Protein AF-A0A1F9M103-F1 (afdb_monomer_lite)

Structure (mmCIF, N/CA/C/O backbone):
data_AF-A0A1F9M103-F1
#
_entry.id   AF-A0A1F9M103-F1
#
loop_
_atom_site.group_PDB
_atom_site.id
_atom_site.type_symb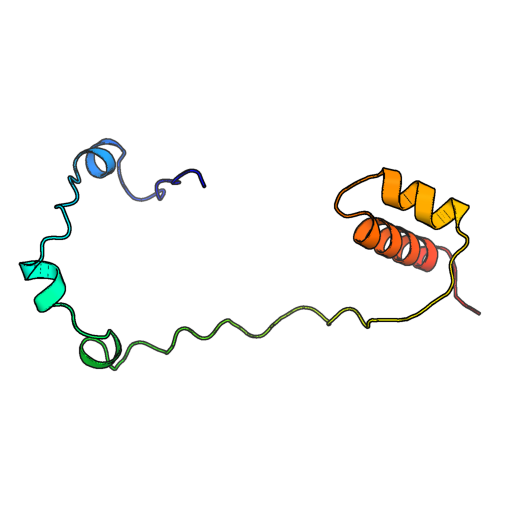ol
_atom_site.label_atom_id
_atom_site.label_alt_id
_atom_site.label_comp_id
_atom_site.label_asym_id
_atom_site.label_entity_id
_atom_site.label_seq_id
_atom_site.pdbx_PDB_ins_code
_atom_site.Cartn_x
_atom_site.Cartn_y
_atom_site.Cartn_z
_atom_site.occupancy
_atom_site.B_iso_or_equiv
_atom_site.auth_seq_id
_atom_site.auth_comp_id
_atom_site.auth_asym_id
_atom_site.auth_atom_id
_atom_site.pdbx_PDB_model_num
ATOM 1 N N . MET A 1 1 ? 8.394 14.144 -14.937 1.00 45.59 1 MET A N 1
ATOM 2 C CA . MET A 1 1 ? 9.413 14.132 -13.859 1.00 45.59 1 MET A CA 1
ATOM 3 C C . MET A 1 1 ? 10.336 15.322 -14.078 1.00 45.59 1 MET A C 1
ATOM 5 O O . MET A 1 1 ? 10.758 15.509 -15.210 1.00 45.59 1 MET A O 1
ATOM 9 N N . LYS A 1 2 ? 10.599 16.158 -13.064 1.00 43.06 2 LYS A N 1
ATOM 10 C CA . LYS A 1 2 ? 11.537 17.289 -13.200 1.00 43.06 2 LYS A CA 1
ATOM 11 C C . LYS A 1 2 ? 12.966 16.739 -13.136 1.00 43.06 2 LYS A C 1
ATOM 13 O O . LYS A 1 2 ? 13.278 16.032 -12.180 1.00 43.06 2 LYS A O 1
ATOM 18 N N . ARG A 1 3 ? 13.800 17.010 -14.146 1.00 58.25 3 ARG A N 1
ATOM 19 C CA . ARG A 1 3 ? 15.230 16.658 -14.116 1.00 58.25 3 ARG A CA 1
ATOM 20 C C . ARG A 1 3 ? 15.857 17.421 -12.946 1.00 58.25 3 ARG A C 1
ATOM 22 O O . ARG A 1 3 ? 15.803 18.645 -12.930 1.00 58.25 3 ARG A O 1
ATOM 29 N N . ARG A 1 4 ? 16.353 16.711 -11.931 1.00 70.50 4 ARG A N 1
ATOM 30 C CA . ARG A 1 4 ? 17.136 17.319 -10.850 1.00 70.50 4 ARG A CA 1
ATOM 31 C C . ARG A 1 4 ? 18.604 17.176 -11.212 1.00 70.50 4 ARG A C 1
ATOM 33 O O . ARG A 1 4 ? 19.056 16.064 -11.470 1.00 70.50 4 ARG A O 1
ATOM 40 N N . LYS A 1 5 ? 19.298 18.305 -11.260 1.00 74.88 5 LYS A N 1
ATOM 41 C CA . LYS A 1 5 ? 20.738 18.370 -11.464 1.00 74.88 5 LYS A CA 1
ATOM 42 C C . LYS A 1 5 ? 21.461 17.814 -10.222 1.00 74.88 5 LYS A C 1
ATOM 44 O O . LYS A 1 5 ? 20.991 18.072 -9.111 1.00 74.88 5 LYS A O 1
ATOM 49 N N . PRO A 1 6 ? 22.542 17.036 -10.383 1.00 78.00 6 PRO A N 1
ATOM 50 C CA . PRO A 1 6 ? 23.329 16.541 -9.257 1.00 78.00 6 PRO A CA 1
ATOM 51 C C . PRO A 1 6 ? 24.159 17.666 -8.610 1.00 78.00 6 PRO A C 1
ATOM 53 O O . PRO A 1 6 ? 24.548 18.624 -9.275 1.00 78.00 6 PRO A O 1
ATOM 56 N N . GLU A 1 7 ? 24.421 17.556 -7.306 1.00 79.88 7 GLU A N 1
ATOM 57 C CA . GLU A 1 7 ? 25.065 18.611 -6.494 1.00 79.88 7 GLU A CA 1
ATOM 58 C C . GLU A 1 7 ? 26.531 18.886 -6.875 1.00 79.88 7 GLU A C 1
ATOM 60 O O . GLU A 1 7 ? 27.066 19.940 -6.551 1.00 79.88 7 GLU A O 1
ATOM 65 N N . ASN A 1 8 ? 27.179 17.960 -7.583 1.00 84.00 8 ASN A N 1
ATOM 66 C CA . ASN A 1 8 ? 28.608 17.977 -7.900 1.00 84.00 8 ASN A CA 1
ATOM 67 C C . ASN A 1 8 ? 28.955 18.511 -9.304 1.00 84.00 8 ASN A C 1
ATOM 69 O O . ASN A 1 8 ? 30.090 18.342 -9.742 1.00 84.00 8 ASN A O 1
ATOM 73 N N . ILE A 1 9 ? 28.002 19.105 -10.028 1.00 80.62 9 ILE A N 1
ATOM 74 C CA . ILE A 1 9 ? 28.212 19.674 -11.373 1.00 80.62 9 ILE A CA 1
ATOM 75 C C . ILE A 1 9 ? 27.771 21.146 -11.342 1.00 80.62 9 ILE A C 1
ATOM 77 O O . ILE A 1 9 ? 26.779 21.464 -10.683 1.00 80.62 9 ILE A O 1
ATOM 81 N N . SER A 1 10 ? 28.476 22.069 -12.008 1.00 82.06 10 SER A N 1
ATOM 82 C CA . SER A 1 10 ? 28.053 23.482 -12.112 1.00 82.06 10 SER A CA 1
ATOM 83 C C . SER A 1 10 ? 26.873 23.643 -13.087 1.00 82.06 10 SER A C 1
ATOM 85 O O . SER A 1 10 ? 26.539 22.714 -13.823 1.00 82.06 10 SER A O 1
ATOM 87 N N . GLN A 1 11 ? 26.107 24.740 -12.995 1.00 79.00 11 GLN A N 1
ATOM 88 C CA . GLN A 1 11 ? 24.900 24.900 -13.833 1.00 79.00 11 GLN A CA 1
ATOM 89 C C . GLN A 1 11 ? 25.312 25.210 -15.269 1.00 79.00 11 GLN A C 1
ATOM 91 O O . GLN A 1 11 ? 24.745 24.668 -16.208 1.00 79.00 11 GLN A O 1
ATOM 96 N N . GLU A 1 12 ? 26.369 25.996 -15.389 1.00 82.00 12 GLU A N 1
ATOM 97 C CA . GLU A 1 12 ? 27.042 26.377 -16.613 1.00 82.00 12 GLU A CA 1
ATOM 98 C C . GLU A 1 12 ? 27.559 25.137 -17.354 1.00 82.00 12 GLU A C 1
ATOM 100 O O . GLU A 1 12 ? 27.254 24.962 -18.532 1.00 82.00 12 GLU A O 1
ATOM 105 N N . ASP A 1 13 ? 28.243 24.221 -16.657 1.00 82.44 13 ASP A N 1
ATOM 106 C CA . ASP A 1 13 ? 28.701 22.964 -17.261 1.00 82.44 13 ASP A CA 1
ATOM 107 C C . ASP A 1 13 ? 27.517 22.103 -17.703 1.00 82.44 13 ASP A C 1
ATOM 109 O O . ASP A 1 13 ? 27.532 21.547 -18.797 1.00 82.44 13 ASP A O 1
ATOM 113 N N . TRP A 1 14 ? 26.470 22.014 -16.879 1.00 77.12 14 TRP A N 1
ATOM 114 C CA . TRP A 1 14 ? 25.284 21.213 -17.179 1.00 77.12 14 TRP A CA 1
ATOM 115 C C . TRP A 1 14 ? 24.524 21.707 -18.417 1.00 77.12 14 TRP A C 1
ATOM 117 O O . TRP A 1 14 ? 24.056 20.889 -19.208 1.00 77.12 14 TRP A O 1
ATOM 127 N N . ASP A 1 15 ? 24.425 23.025 -18.592 1.00 81.56 15 ASP A N 1
ATOM 128 C CA . ASP A 1 15 ? 23.741 23.650 -19.726 1.00 81.56 15 ASP A CA 1
ATOM 129 C C . ASP A 1 15 ? 24.624 23.691 -20.989 1.00 81.56 15 ASP A C 1
ATOM 131 O O . ASP A 1 15 ? 24.098 23.749 -22.098 1.00 81.56 15 ASP A O 1
ATOM 135 N N . SER A 1 16 ? 25.954 23.609 -20.842 1.00 81.25 16 SER A N 1
ATOM 136 C CA . SER A 1 16 ? 26.906 23.556 -21.965 1.00 81.25 16 SER A CA 1
ATOM 137 C C . SER A 1 16 ? 26.944 22.207 -22.693 1.00 81.25 16 SER A C 1
ATOM 139 O O . SER A 1 16 ? 27.422 22.126 -23.828 1.00 81.25 16 SER A O 1
ATOM 141 N N . VAL A 1 17 ? 26.465 21.134 -22.052 1.00 78.38 17 VAL A N 1
ATOM 142 C CA . VAL A 1 17 ? 26.494 19.784 -22.624 1.00 78.38 17 VAL A CA 1
ATOM 143 C C . VAL A 1 17 ? 25.376 19.645 -23.654 1.00 78.38 17 VAL A C 1
ATOM 145 O O . VAL A 1 17 ? 24.270 19.184 -23.365 1.00 78.38 17 VAL A O 1
ATOM 148 N N . GLU A 1 18 ? 25.692 20.002 -24.895 1.00 81.75 18 GLU A N 1
ATOM 149 C CA . GLU A 1 18 ? 24.869 19.661 -26.050 1.00 81.75 18 GLU A CA 1
ATOM 150 C C . GLU A 1 18 ? 24.945 18.145 -26.277 1.00 81.75 18 GLU A C 1
ATOM 152 O O . GLU A 1 18 ? 26.011 17.589 -26.554 1.00 81.75 18 GLU A O 1
ATOM 157 N N . SER A 1 19 ? 23.818 17.450 -26.114 1.00 79.38 19 SER A N 1
ATOM 158 C CA . SER A 1 19 ? 23.742 16.005 -26.338 1.00 79.38 19 SER A CA 1
ATOM 159 C C . SER A 1 19 ? 23.508 15.747 -27.827 1.00 79.38 19 SER A C 1
ATOM 161 O O . SER A 1 19 ? 22.427 16.080 -28.316 1.00 79.38 19 SER A O 1
ATOM 163 N N . PRO A 1 20 ? 24.456 15.133 -28.562 1.00 80.75 20 PRO A N 1
ATOM 164 C CA . PRO A 1 20 ? 24.284 14.897 -29.989 1.00 80.75 20 PRO A CA 1
ATOM 165 C C . PRO A 1 20 ? 23.024 14.065 -30.276 1.00 80.75 20 PRO A C 1
ATOM 167 O O . PRO A 1 20 ? 22.681 13.179 -29.482 1.00 80.75 20 PRO A O 1
ATOM 170 N N . PRO A 1 21 ? 22.340 14.294 -31.412 1.00 84.50 21 PRO A N 1
ATOM 171 C CA . PRO A 1 21 ? 21.211 13.466 -31.801 1.00 84.50 21 PRO A CA 1
ATOM 172 C C . PRO A 1 21 ? 21.662 12.017 -31.995 1.00 84.50 21 PRO A C 1
ATOM 174 O O . PRO A 1 21 ? 22.763 11.740 -32.475 1.00 84.50 21 PRO A O 1
ATOM 177 N N . LEU A 1 22 ? 20.790 11.077 -31.636 1.00 84.62 22 LEU A N 1
ATOM 178 C CA . LEU A 1 22 ? 21.058 9.651 -31.780 1.00 84.62 22 LEU A CA 1
ATOM 179 C C . LEU A 1 22 ? 20.955 9.241 -33.262 1.00 84.62 22 LEU A C 1
ATOM 181 O O . LEU A 1 22 ? 19.901 8.806 -33.717 1.00 84.62 22 LEU A O 1
ATOM 185 N N . THR A 1 23 ? 22.034 9.433 -34.025 1.00 89.62 23 THR A N 1
ATOM 186 C CA . THR A 1 23 ? 22.090 9.115 -35.462 1.00 89.62 23 THR A CA 1
ATOM 187 C C . THR A 1 23 ? 22.120 7.604 -35.732 1.00 89.62 23 THR A C 1
ATOM 189 O O . THR A 1 23 ? 22.500 6.798 -34.880 1.00 89.62 23 THR A O 1
ATOM 192 N N . GLU A 1 24 ? 21.768 7.201 -36.957 1.00 87.75 24 GLU A N 1
ATOM 193 C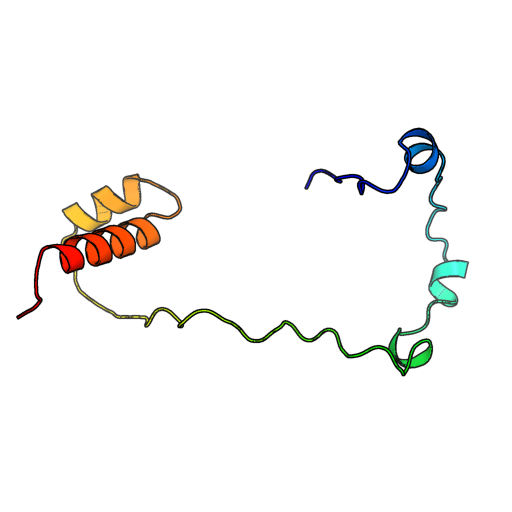 CA . GLU A 1 24 ? 21.758 5.791 -37.390 1.00 87.75 24 GLU A CA 1
ATOM 194 C C . GLU A 1 24 ? 23.133 5.112 -37.286 1.00 87.75 24 GLU A C 1
ATOM 196 O O . GLU A 1 24 ? 23.236 3.930 -36.942 1.00 87.75 24 GLU A O 1
ATOM 201 N N . SER A 1 25 ? 24.207 5.871 -37.515 1.00 86.19 25 SER A N 1
ATOM 202 C CA . SER A 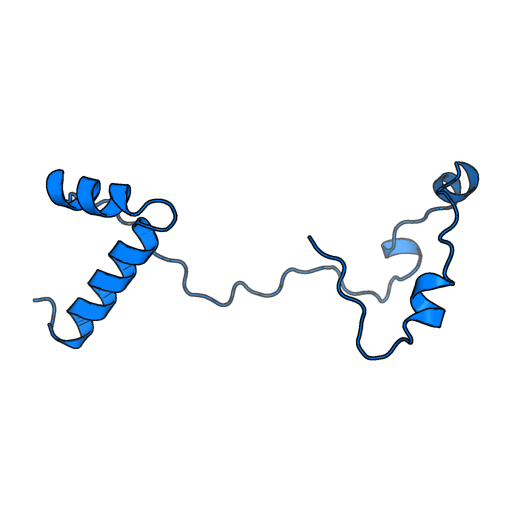1 25 ? 25.577 5.393 -37.325 1.00 86.19 25 SER A CA 1
ATOM 203 C C . SER A 1 25 ? 25.871 5.048 -35.860 1.00 86.19 25 SER A C 1
ATOM 205 O O . SER A 1 25 ? 26.495 4.019 -35.596 1.00 86.19 25 SER A O 1
ATOM 207 N N . PHE A 1 26 ? 25.370 5.839 -34.901 1.00 86.75 26 PHE A N 1
ATOM 208 C CA . PHE A 1 26 ? 25.485 5.523 -33.475 1.00 86.75 26 PHE A CA 1
ATOM 209 C C . PHE A 1 26 ? 24.677 4.280 -33.106 1.00 86.75 26 PHE A C 1
ATOM 211 O O . PHE A 1 26 ? 25.196 3.415 -32.403 1.00 86.75 26 PHE A O 1
ATOM 218 N N . LEU A 1 27 ? 23.445 4.158 -33.611 1.00 87.94 27 LEU A N 1
ATOM 219 C CA . LEU A 1 27 ? 22.582 2.999 -33.358 1.00 87.94 27 LEU A CA 1
ATOM 220 C C . LEU A 1 27 ? 23.221 1.691 -33.837 1.00 87.94 27 LEU A C 1
ATOM 222 O O . LEU A 1 27 ? 23.205 0.696 -33.115 1.00 87.94 27 LEU A O 1
ATOM 226 N N . THR A 1 28 ? 23.841 1.709 -35.017 1.00 91.25 28 THR A N 1
ATOM 227 C CA . THR A 1 28 ? 24.488 0.527 -35.607 1.00 91.25 28 THR A CA 1
ATOM 228 C C . THR A 1 28 ? 25.686 0.045 -34.777 1.00 91.25 28 THR A C 1
ATOM 230 O O . THR A 1 28 ? 25.954 -1.153 -34.703 1.00 91.25 28 THR A O 1
ATOM 233 N N . GLY A 1 29 ? 26.400 0.961 -34.114 1.00 88.06 29 GLY A N 1
ATOM 234 C CA . GLY A 1 29 ? 27.559 0.643 -33.274 1.00 88.06 29 GLY A CA 1
ATOM 235 C C . GLY A 1 29 ? 27.226 0.191 -31.847 1.00 88.06 29 GLY A C 1
ATOM 236 O O . GLY A 1 29 ? 28.130 -0.241 -31.124 1.00 88.06 29 GLY A O 1
ATOM 237 N N . MET A 1 30 ? 25.964 0.286 -31.414 1.00 90.19 30 MET A N 1
ATOM 238 C CA . MET A 1 30 ? 25.576 -0.053 -30.044 1.00 90.19 30 MET A CA 1
ATOM 239 C C . MET A 1 30 ? 25.750 -1.547 -29.758 1.00 90.19 30 MET A C 1
ATOM 241 O O . MET A 1 30 ? 25.305 -2.415 -30.507 1.00 90.19 30 MET A O 1
ATOM 245 N N . LYS A 1 31 ? 26.375 -1.858 -28.619 1.00 89.06 31 LYS A N 1
ATOM 246 C CA . LYS A 1 31 ? 26.589 -3.229 -28.143 1.00 89.06 31 LYS A CA 1
ATOM 247 C C . LYS A 1 31 ? 25.883 -3.435 -26.801 1.00 89.06 31 LYS A C 1
ATOM 249 O O . LYS A 1 31 ? 25.841 -2.507 -25.993 1.00 89.06 31 LYS A O 1
ATOM 254 N N . PRO A 1 32 ? 25.354 -4.641 -26.527 1.00 87.19 32 PRO A N 1
ATOM 255 C CA . PRO A 1 32 ? 24.814 -4.966 -25.215 1.00 87.19 32 PRO A CA 1
ATOM 256 C C . PRO A 1 32 ? 25.861 -4.753 -24.120 1.00 87.19 32 PRO A C 1
ATOM 258 O O . PRO A 1 32 ? 27.014 -5.153 -24.288 1.00 87.19 32 PRO A O 1
ATOM 261 N N . VAL A 1 33 ? 25.434 -4.210 -22.977 1.00 84.31 33 VAL A N 1
ATOM 262 C CA . VAL A 1 33 ? 26.298 -3.992 -21.801 1.00 84.31 33 VAL A CA 1
ATOM 263 C C . VAL A 1 33 ? 26.989 -5.283 -21.360 1.00 84.31 33 VAL A C 1
ATOM 265 O O . VAL A 1 33 ? 28.149 -5.251 -20.978 1.00 84.31 33 VAL A O 1
ATOM 268 N N . SER A 1 34 ? 26.328 -6.434 -21.508 1.00 82.00 34 SER A N 1
ATOM 269 C CA . SER A 1 34 ? 26.916 -7.745 -21.212 1.00 82.00 34 SER A CA 1
ATOM 270 C C . SER A 1 34 ? 28.153 -8.084 -22.051 1.00 82.00 34 SER A C 1
ATOM 272 O O . SER A 1 34 ? 28.967 -8.892 -21.619 1.00 82.00 34 SER A O 1
ATOM 274 N N . LYS A 1 35 ? 28.306 -7.492 -23.245 1.00 86.81 35 LYS A N 1
ATOM 275 C CA . LYS A 1 35 ? 29.473 -7.694 -24.118 1.00 86.81 35 LYS A CA 1
ATOM 276 C C . LYS A 1 35 ? 30.586 -6.680 -23.864 1.00 86.81 35 LYS A C 1
ATOM 278 O O . LYS A 1 35 ? 31.745 -7.008 -24.085 1.00 86.81 35 LYS A O 1
ATOM 283 N N . THR A 1 36 ? 30.249 -5.449 -23.476 1.00 87.00 36 THR A N 1
ATOM 284 C CA . THR A 1 36 ? 31.235 -4.369 -23.281 1.00 87.00 36 THR A CA 1
ATOM 285 C C . THR A 1 36 ? 31.727 -4.258 -21.841 1.00 87.00 36 THR A C 1
ATOM 287 O O . THR A 1 36 ? 32.851 -3.821 -21.625 1.00 87.00 36 THR A O 1
ATOM 290 N N . HIS A 1 37 ? 30.913 -4.670 -20.868 1.00 84.25 37 HIS A N 1
ATOM 291 C CA . HIS A 1 37 ? 31.213 -4.611 -19.439 1.00 84.25 37 HIS A CA 1
ATOM 292 C C . HIS A 1 37 ? 30.810 -5.930 -18.760 1.00 84.25 37 HIS A C 1
ATOM 294 O O . HIS A 1 37 ? 29.782 -5.983 -18.079 1.00 84.25 37 HIS A O 1
ATOM 300 N N . PRO A 1 38 ? 31.594 -7.008 -18.953 1.00 82.19 38 PRO A N 1
ATOM 301 C CA . PRO A 1 38 ? 31.293 -8.321 -18.380 1.00 82.19 38 PRO A CA 1
ATOM 302 C C . PRO A 1 38 ? 31.341 -8.333 -16.843 1.00 82.19 38 PRO A C 1
ATOM 304 O O . PRO A 1 38 ? 30.620 -9.108 -16.224 1.00 82.19 38 PRO A O 1
ATOM 307 N N . ASP A 1 39 ? 32.118 -7.436 -16.230 1.00 87.44 39 ASP A N 1
ATOM 308 C CA . ASP A 1 39 ? 32.227 -7.306 -14.769 1.00 87.44 39 ASP A CA 1
ATOM 309 C C . ASP A 1 39 ? 31.046 -6.556 -14.132 1.00 87.44 39 ASP A C 1
ATOM 311 O O . ASP A 1 39 ? 30.947 -6.453 -12.908 1.00 87.44 39 ASP A O 1
ATOM 315 N N . MET A 1 40 ? 30.139 -5.995 -14.943 1.00 78.69 40 MET A N 1
ATOM 316 C CA . MET A 1 40 ? 28.989 -5.266 -14.424 1.00 78.69 40 MET A CA 1
ATOM 317 C C . MET A 1 40 ? 27.952 -6.258 -13.877 1.00 78.69 40 MET A C 1
ATOM 319 O O . MET A 1 40 ? 27.429 -7.077 -14.639 1.00 78.69 40 MET A O 1
ATOM 323 N N . PRO A 1 41 ? 27.588 -6.183 -12.583 1.00 76.75 41 PRO A N 1
ATOM 324 C CA . PRO A 1 41 ? 26.586 -7.078 -12.029 1.00 76.75 41 PRO A CA 1
ATOM 325 C C . PRO A 1 41 ? 25.234 -6.850 -12.722 1.00 76.75 41 PRO A C 1
ATOM 327 O O . PRO A 1 41 ? 24.907 -5.714 -13.095 1.00 76.75 41 PRO A O 1
ATOM 330 N N . PRO A 1 42 ? 24.410 -7.901 -12.887 1.00 74.88 42 PRO A N 1
ATOM 331 C CA . PRO A 1 42 ? 23.079 -7.749 -13.452 1.00 74.88 42 PRO A CA 1
ATOM 332 C C . PRO A 1 42 ? 22.288 -6.718 -12.643 1.00 74.88 42 PRO A C 1
ATOM 334 O O . PRO A 1 42 ? 22.432 -6.615 -11.423 1.00 74.88 42 PRO A O 1
ATOM 337 N N . ARG A 1 43 ? 21.420 -5.949 -13.312 1.00 71.44 43 ARG A N 1
ATOM 338 C CA . ARG A 1 43 ? 20.479 -5.045 -12.635 1.00 71.44 43 ARG A CA 1
ATOM 339 C C . ARG A 1 43 ? 19.441 -5.873 -11.879 1.00 71.44 43 ARG A C 1
ATOM 341 O O . ARG A 1 43 ? 18.326 -6.074 -12.353 1.00 71.44 43 ARG A O 1
ATOM 348 N N . VAL A 1 44 ? 19.809 -6.366 -10.703 1.00 73.00 44 VAL A N 1
ATOM 349 C CA . VAL A 1 44 ? 18.890 -7.062 -9.811 1.00 73.00 44 VAL A CA 1
ATOM 350 C C . VAL A 1 44 ? 18.178 -6.000 -8.988 1.00 73.00 44 VAL A C 1
ATOM 352 O O . VAL A 1 44 ? 18.803 -5.206 -8.284 1.00 73.00 44 VAL A O 1
ATOM 355 N N . ARG A 1 45 ? 16.847 -5.955 -9.083 1.00 71.19 45 ARG A N 1
ATOM 356 C CA . ARG A 1 45 ? 16.055 -5.227 -8.090 1.00 71.19 45 ARG A CA 1
ATOM 357 C C . ARG A 1 45 ? 16.394 -5.835 -6.729 1.00 71.19 45 ARG A C 1
ATOM 359 O O . ARG A 1 45 ? 16.298 -7.049 -6.577 1.00 71.19 45 ARG A O 1
ATOM 366 N N . GLY A 1 46 ? 16.800 -5.005 -5.768 1.00 73.06 46 GLY A N 1
ATOM 367 C CA . GLY A 1 46 ? 17.118 -5.480 -4.422 1.00 73.06 46 GLY A CA 1
ATOM 368 C C . GLY A 1 46 ? 15.959 -6.281 -3.806 1.00 73.06 46 GLY A C 1
ATOM 369 O O . GLY A 1 46 ? 14.812 -6.118 -4.241 1.00 73.06 46 GLY A O 1
ATOM 370 N N . PRO A 1 47 ? 16.231 -7.129 -2.797 1.00 69.50 47 PRO A N 1
ATOM 371 C CA . PRO A 1 47 ? 15.198 -7.900 -2.114 1.00 69.50 47 PRO A CA 1
ATOM 372 C C . PRO A 1 47 ? 14.031 -6.999 -1.706 1.00 69.50 47 PRO A C 1
ATOM 374 O O . PRO A 1 47 ? 14.245 -5.888 -1.218 1.00 69.50 47 PRO A O 1
ATOM 377 N N . GLN A 1 48 ? 12.796 -7.450 -1.918 1.00 70.31 48 GLN A N 1
ATOM 378 C CA . GLN A 1 48 ? 11.618 -6.708 -1.479 1.00 70.31 48 GLN A CA 1
ATOM 379 C C . GLN A 1 48 ? 11.588 -6.701 0.057 1.00 70.31 48 GLN A C 1
ATOM 381 O O . GLN A 1 48 ? 11.319 -7.729 0.667 1.00 70.31 48 GLN A O 1
ATOM 386 N N . LYS A 1 49 ? 11.941 -5.558 0.662 1.00 63.78 49 LYS A N 1
ATOM 387 C CA . LYS A 1 49 ? 12.242 -5.438 2.100 1.00 63.78 49 LYS A CA 1
ATOM 388 C C . LYS A 1 49 ? 11.017 -5.401 3.023 1.00 63.78 49 LYS A C 1
ATOM 390 O O . LYS A 1 49 ? 11.182 -5.648 4.210 1.00 63.78 49 LYS A O 1
ATOM 395 N N . ASP A 1 50 ? 9.815 -5.137 2.508 1.00 60.84 50 ASP A N 1
ATOM 396 C CA . ASP A 1 50 ? 8.617 -5.020 3.350 1.00 60.84 50 ASP A CA 1
ATOM 397 C C . ASP A 1 50 ? 7.801 -6.321 3.425 1.00 60.84 50 ASP A C 1
ATOM 399 O O . ASP A 1 50 ? 7.625 -6.994 2.398 1.00 60.84 50 ASP A O 1
ATOM 403 N N . PRO A 1 51 ? 7.222 -6.653 4.600 1.00 63.78 51 PR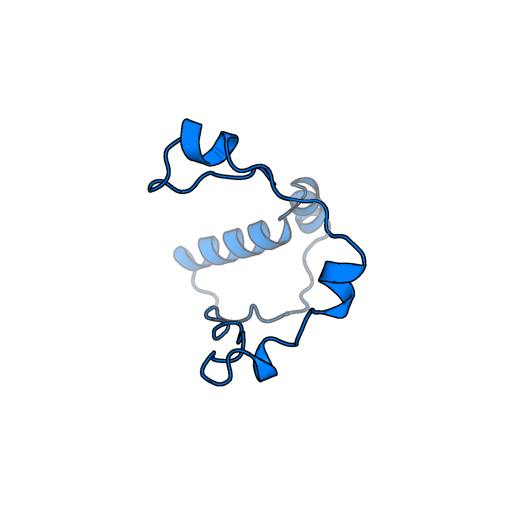O A N 1
ATOM 404 C CA . PRO A 1 51 ? 6.251 -7.731 4.719 1.00 63.78 51 PRO A CA 1
ATOM 405 C C . PRO A 1 51 ? 5.110 -7.503 3.728 1.00 63.78 51 PRO A C 1
ATOM 407 O O . PRO A 1 51 ? 4.489 -6.435 3.689 1.00 63.78 51 PRO A O 1
ATOM 410 N N . ARG A 1 52 ? 4.826 -8.513 2.903 1.00 74.62 52 ARG A N 1
ATOM 411 C CA . ARG A 1 52 ? 3.709 -8.452 1.959 1.00 74.62 52 ARG A CA 1
ATOM 412 C C . ARG A 1 52 ? 2.425 -8.363 2.775 1.00 74.62 52 ARG A C 1
ATOM 414 O O . ARG A 1 52 ? 2.153 -9.246 3.582 1.00 74.62 52 ARG A O 1
ATOM 421 N N . LYS A 1 53 ? 1.641 -7.302 2.567 1.00 84.12 53 LYS A N 1
ATOM 422 C CA . LYS A 1 53 ? 0.269 -7.225 3.083 1.00 84.12 53 LYS A CA 1
ATOM 423 C C . LYS A 1 53 ? -0.459 -8.508 2.677 1.00 84.12 53 LYS A C 1
ATOM 425 O O . LYS A 1 53 ? -0.470 -8.839 1.492 1.00 84.12 53 LYS A O 1
ATOM 430 N N . THR A 1 54 ? -1.042 -9.218 3.635 1.00 89.19 54 THR A N 1
ATOM 431 C CA . THR A 1 54 ? -1.828 -10.415 3.333 1.00 89.19 54 THR A CA 1
ATOM 432 C C . THR A 1 54 ? -3.164 -9.976 2.737 1.00 89.19 54 THR A C 1
ATOM 434 O O . THR A 1 54 ? -3.879 -9.209 3.387 1.00 89.19 54 THR A O 1
ATOM 437 N N . PRO A 1 55 ? -3.522 -10.400 1.512 1.00 89.62 55 PRO A N 1
ATOM 438 C CA . PRO A 1 55 ? -4.855 -10.151 0.989 1.00 89.62 55 PRO A CA 1
ATOM 439 C C . PRO A 1 55 ? -5.853 -10.979 1.800 1.00 89.62 55 PRO A C 1
ATOM 441 O O . PRO A 1 55 ? -5.749 -12.202 1.861 1.00 89.62 55 PRO A O 1
ATOM 444 N N . VAL A 1 56 ? -6.816 -10.312 2.430 1.00 90.94 56 VAL A N 1
ATOM 445 C CA . VAL A 1 56 ? -7.890 -10.964 3.186 1.00 90.94 56 VAL A CA 1
ATOM 446 C C . VAL A 1 56 ? -9.225 -10.518 2.602 1.00 90.94 56 VAL A C 1
ATOM 448 O O . VAL A 1 56 ? -9.422 -9.335 2.330 1.00 90.94 56 VAL A O 1
ATOM 451 N N . SER A 1 57 ? -10.140 -11.466 2.405 1.00 93.12 57 SER A N 1
ATOM 452 C CA . SER A 1 57 ? -11.514 -11.181 1.993 1.00 93.12 57 SER A CA 1
ATOM 453 C C . SER A 1 57 ? -12.409 -11.121 3.230 1.00 93.12 57 SER A C 1
ATOM 455 O O . SER A 1 57 ? -12.772 -12.161 3.775 1.00 93.12 57 SER A O 1
ATOM 457 N N . ILE A 1 58 ? -12.764 -9.912 3.670 1.00 92.88 58 ILE A N 1
ATOM 458 C CA . ILE A 1 58 ? -13.695 -9.669 4.783 1.00 92.88 58 ILE A CA 1
ATOM 459 C C . ILE A 1 58 ? -14.909 -8.871 4.303 1.00 92.88 58 ILE A C 1
ATOM 461 O O . ILE A 1 58 ? -14.819 -8.104 3.344 1.00 92.88 58 ILE A O 1
ATOM 465 N N . ARG A 1 59 ? -16.050 -9.049 4.975 1.00 95.56 59 ARG A N 1
ATOM 466 C CA . ARG A 1 59 ? -17.240 -8.217 4.765 1.00 95.56 59 ARG A CA 1
ATOM 467 C C . ARG A 1 59 ? -17.167 -7.010 5.699 1.00 95.56 59 ARG A C 1
ATOM 469 O O . ARG A 1 59 ? -16.908 -7.176 6.884 1.00 95.56 59 ARG A O 1
ATOM 476 N N . ILE A 1 60 ? -17.372 -5.821 5.143 1.00 94.88 60 ILE A N 1
ATOM 477 C CA . ILE A 1 60 ? -17.426 -4.540 5.856 1.00 94.88 60 ILE A CA 1
ATOM 478 C C . ILE A 1 60 ? -18.739 -3.874 5.447 1.00 94.88 60 ILE A C 1
ATOM 480 O O . ILE A 1 60 ? -19.134 -3.995 4.284 1.00 94.88 60 ILE A O 1
ATOM 484 N N . ASP A 1 61 ? -19.397 -3.181 6.374 1.00 97.94 61 ASP A N 1
ATOM 485 C CA . ASP A 1 61 ? -20.637 -2.460 6.090 1.00 97.94 61 ASP A CA 1
ATOM 486 C C . ASP A 1 61 ? -20.484 -1.470 4.928 1.00 97.94 61 ASP A C 1
ATOM 488 O O . ASP A 1 61 ? -19.477 -0.764 4.799 1.00 97.94 61 ASP A O 1
ATOM 492 N N . ALA A 1 62 ? -21.525 -1.396 4.093 1.00 97.12 62 ALA A N 1
ATOM 493 C CA . ALA A 1 62 ? -21.531 -0.578 2.883 1.00 97.12 62 ALA A CA 1
ATOM 494 C C . ALA A 1 62 ? -21.318 0.916 3.187 1.00 97.12 62 ALA A C 1
ATOM 496 O O . ALA A 1 62 ? -20.487 1.563 2.555 1.00 97.12 62 ALA A O 1
ATOM 497 N N . ALA A 1 63 ? -21.978 1.444 4.220 1.00 97.69 63 ALA A N 1
ATOM 498 C CA . ALA A 1 63 ? -21.824 2.845 4.611 1.00 97.69 63 ALA A CA 1
ATOM 499 C C . ALA A 1 63 ? -20.372 3.189 5.000 1.00 97.69 63 ALA A C 1
ATOM 501 O O . ALA A 1 63 ? -19.860 4.254 4.653 1.00 97.69 63 ALA A O 1
ATOM 502 N N . ILE A 1 64 ? -19.674 2.264 5.670 1.00 96.44 64 ILE A N 1
ATOM 503 C CA . ILE A 1 64 ? -18.276 2.451 6.073 1.00 96.44 64 ILE A CA 1
ATOM 504 C C . ILE A 1 64 ? -17.377 2.466 4.835 1.00 96.44 64 ILE A C 1
ATOM 506 O O . ILE A 1 64 ? -16.552 3.369 4.674 1.00 96.44 64 ILE A O 1
ATOM 510 N N . ILE A 1 65 ? -17.530 1.489 3.933 1.00 95.81 65 ILE A N 1
ATOM 511 C CA . ILE A 1 65 ? -16.662 1.404 2.752 1.00 95.81 65 ILE A CA 1
ATOM 512 C C . ILE A 1 65 ? -16.876 2.583 1.798 1.00 95.81 65 ILE A C 1
ATOM 514 O O . ILE A 1 65 ? -15.912 3.060 1.195 1.00 95.81 65 ILE A O 1
ATOM 518 N N . GLU A 1 66 ? -18.108 3.075 1.677 1.00 97.38 66 GLU A N 1
ATOM 519 C CA . GLU A 1 66 ? -18.443 4.257 0.883 1.00 97.38 66 GLU A CA 1
ATOM 520 C C . GLU A 1 66 ? -17.794 5.519 1.452 1.00 97.38 66 GLU A C 1
ATOM 522 O O . GLU A 1 66 ? -17.145 6.254 0.702 1.00 97.38 66 GLU A O 1
ATOM 527 N N . ALA A 1 67 ? -17.856 5.717 2.773 1.00 97.31 67 ALA A N 1
ATOM 528 C CA . ALA A 1 67 ? -17.195 6.835 3.441 1.00 97.31 67 ALA A CA 1
ATOM 529 C C . ALA A 1 67 ? -15.677 6.838 3.185 1.00 97.31 67 ALA A C 1
ATOM 531 O O . ALA A 1 67 ? -15.106 7.867 2.818 1.00 97.31 67 ALA A O 1
ATOM 532 N N . PHE A 1 68 ? -15.012 5.680 3.287 1.00 96.88 68 PHE A N 1
ATOM 533 C CA . PHE A 1 68 ? -13.588 5.593 2.958 1.00 96.88 68 PHE A CA 1
ATOM 534 C C . PHE A 1 68 ? -13.328 5.838 1.469 1.00 96.88 68 PHE A C 1
ATOM 536 O O . PHE A 1 68 ? -12.417 6.598 1.137 1.00 96.88 68 PHE A O 1
ATOM 543 N N . ARG A 1 69 ? -14.116 5.257 0.556 1.00 96.50 69 ARG A N 1
ATOM 544 C CA . ARG A 1 69 ? -13.954 5.460 -0.897 1.00 96.50 69 ARG A CA 1
ATOM 545 C C . ARG A 1 69 ? -14.084 6.927 -1.304 1.00 96.50 69 ARG A C 1
ATOM 547 O O . ARG A 1 69 ? -13.328 7.367 -2.171 1.00 96.50 69 ARG A O 1
ATOM 554 N N . ALA A 1 70 ? -14.962 7.686 -0.648 1.00 97.44 70 ALA A N 1
ATOM 555 C CA . ALA A 1 70 ? -15.121 9.121 -0.875 1.00 97.44 70 ALA A CA 1
ATOM 556 C C . ALA A 1 70 ? -13.841 9.930 -0.572 1.00 97.44 70 ALA A C 1
ATOM 558 O O . ALA A 1 70 ? -13.622 10.976 -1.178 1.00 97.44 70 ALA A O 1
ATOM 559 N N . THR A 1 71 ? -12.930 9.420 0.271 1.00 95.62 71 THR A N 1
ATOM 560 C CA . THR A 1 71 ? -11.614 10.049 0.535 1.00 95.62 71 THR A CA 1
ATOM 561 C C . THR A 1 71 ? -10.632 9.958 -0.646 1.00 95.62 71 THR A C 1
ATOM 563 O O . THR A 1 71 ? -9.509 10.468 -0.579 1.00 95.62 71 THR A O 1
ATOM 566 N N . GLY A 1 72 ? -11.020 9.289 -1.735 1.00 96.12 72 GLY A N 1
ATOM 567 C CA . GLY A 1 72 ? -10.263 9.222 -2.977 1.00 96.12 72 GLY A CA 1
ATOM 568 C C . GLY A 1 72 ? -9.082 8.251 -2.937 1.00 96.12 72 GLY A C 1
ATOM 569 O O . GLY A 1 72 ? -9.093 7.212 -2.268 1.00 96.12 72 GLY A O 1
ATOM 570 N N . ARG A 1 73 ? -8.036 8.557 -3.717 1.00 96.75 73 ARG A N 1
ATOM 571 C CA . ARG A 1 73 ? -6.858 7.687 -3.855 1.00 96.75 73 ARG A CA 1
ATOM 572 C C . ARG A 1 73 ? -6.244 7.397 -2.480 1.00 96.75 73 ARG A C 1
ATOM 574 O O . ARG A 1 73 ? -6.041 8.300 -1.671 1.00 96.75 73 ARG A O 1
ATOM 581 N N . GLY A 1 74 ? -5.924 6.125 -2.242 1.00 94.94 74 GLY A N 1
ATOM 582 C CA . GLY A 1 74 ? -5.313 5.673 -0.990 1.00 94.94 74 GLY A CA 1
ATOM 583 C C . GLY A 1 74 ? -6.301 5.304 0.117 1.00 94.94 74 GLY A C 1
ATOM 584 O O . GLY A 1 74 ? -5.855 4.980 1.212 1.00 94.94 74 GLY A O 1
ATOM 585 N N . TRP A 1 75 ? -7.614 5.281 -0.146 1.00 97.00 75 TRP A N 1
ATOM 586 C CA . TRP A 1 75 ? -8.610 4.909 0.866 1.00 97.00 75 TRP A CA 1
ATOM 587 C C . TRP A 1 75 ? -8.352 3.540 1.521 1.00 97.00 75 TRP A C 1
ATOM 589 O O . TRP A 1 75 ? -8.504 3.406 2.729 1.00 97.00 75 TRP A O 1
ATOM 599 N N . GLN A 1 76 ? -7.872 2.543 0.769 1.00 93.88 76 GLN A N 1
ATOM 600 C CA . GLN A 1 76 ? -7.495 1.234 1.328 1.00 93.88 76 GLN A CA 1
ATOM 601 C C . GLN A 1 76 ? -6.322 1.328 2.316 1.00 93.88 76 GLN A C 1
ATOM 603 O O . GLN A 1 76 ? -6.285 0.606 3.310 1.00 93.88 76 GLN A O 1
ATOM 608 N N . SER A 1 77 ? -5.358 2.220 2.060 1.00 94.31 77 SER A N 1
ATOM 609 C CA . SER A 1 77 ? -4.258 2.472 2.996 1.00 94.31 77 SER A CA 1
ATOM 610 C C . SER A 1 77 ? -4.768 3.119 4.281 1.00 94.31 77 SER A C 1
ATOM 612 O O . SER A 1 77 ? -4.349 2.687 5.349 1.00 94.31 77 SER A O 1
ATOM 614 N N . ARG A 1 78 ? -5.725 4.056 4.186 1.00 95.56 78 ARG A N 1
ATOM 615 C CA . ARG A 1 78 ? -6.371 4.668 5.362 1.00 95.56 78 ARG A CA 1
ATOM 616 C C . ARG A 1 78 ? -7.120 3.644 6.206 1.00 95.56 78 ARG A C 1
ATOM 618 O O . ARG A 1 78 ? -6.980 3.657 7.419 1.00 95.56 78 ARG A O 1
ATOM 625 N N . VAL A 1 79 ? -7.845 2.709 5.584 1.00 95.62 79 VAL A N 1
ATOM 626 C CA . VAL A 1 79 ? -8.487 1.599 6.317 1.00 95.62 79 VAL A CA 1
ATOM 627 C C . VAL A 1 79 ? -7.444 0.808 7.109 1.00 95.62 79 VAL A C 1
ATOM 629 O O . VAL A 1 79 ? -7.618 0.553 8.296 1.00 95.62 79 VAL A O 1
ATOM 632 N N . ASN A 1 80 ? -6.320 0.463 6.480 1.00 94.75 80 ASN A N 1
ATOM 633 C CA . ASN A 1 80 ? -5.239 -0.245 7.160 1.00 94.75 80 ASN A CA 1
ATOM 634 C C . ASN A 1 80 ? -4.587 0.586 8.287 1.00 94.75 80 ASN A C 1
ATOM 636 O O . AS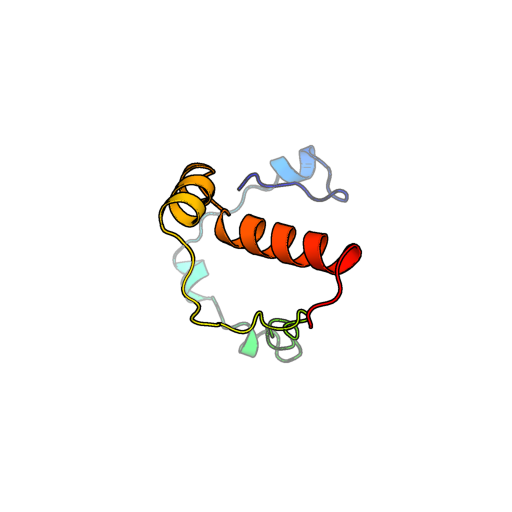N A 1 80 ? -4.166 0.018 9.289 1.00 94.75 80 ASN A O 1
ATOM 640 N N . GLU A 1 81 ? -4.473 1.906 8.138 1.00 95.44 81 GLU A N 1
ATOM 641 C CA . GLU A 1 81 ? -3.980 2.802 9.195 1.00 95.44 81 GLU A CA 1
ATOM 642 C C . GLU A 1 81 ? -4.928 2.842 10.392 1.00 95.44 81 GLU A C 1
ATOM 644 O O . GLU A 1 81 ? -4.462 2.700 11.517 1.00 95.44 81 GLU A O 1
ATOM 649 N N . VAL A 1 82 ? -6.239 2.927 10.157 1.00 95.31 82 VAL A N 1
ATOM 650 C CA . VAL A 1 82 ? -7.256 2.878 11.219 1.00 95.31 82 VAL A CA 1
ATOM 651 C C . VAL A 1 82 ? -7.193 1.556 11.980 1.00 95.31 82 VAL A C 1
ATOM 653 O O . VAL A 1 82 ? -7.195 1.561 13.205 1.00 95.31 82 VAL A O 1
ATOM 656 N N . LEU A 1 83 ? -7.061 0.424 11.281 1.00 94.19 83 LEU A N 1
ATOM 657 C CA . LEU A 1 83 ? -6.910 -0.881 11.937 1.00 94.19 83 LEU A CA 1
ATOM 658 C C . LEU A 1 83 ? -5.626 -0.964 12.773 1.00 94.19 83 LEU A C 1
ATOM 660 O O . LEU A 1 83 ? -5.634 -1.535 13.859 1.00 94.19 83 LEU A O 1
ATOM 664 N N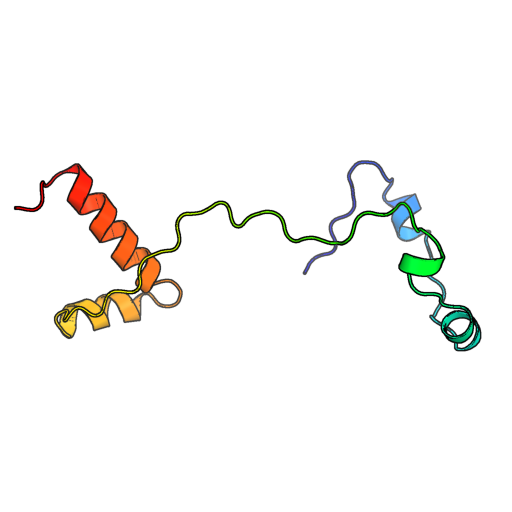 . ARG A 1 84 ? -4.520 -0.381 12.293 1.00 94.62 84 ARG A N 1
ATOM 665 C CA . ARG A 1 84 ? -3.271 -0.304 13.067 1.00 94.62 84 ARG A CA 1
ATOM 666 C C . ARG A 1 84 ? -3.412 0.566 14.304 1.00 94.62 84 ARG A C 1
ATOM 668 O O . ARG A 1 84 ? -2.834 0.227 15.328 1.00 94.62 84 ARG A O 1
ATOM 675 N N . ASP A 1 85 ? -4.108 1.688 14.185 1.00 95.81 85 ASP A N 1
ATOM 676 C CA . ASP A 1 85 ? -4.309 2.616 15.292 1.00 95.81 85 ASP A CA 1
ATOM 677 C C . ASP A 1 85 ? -5.213 2.002 16.360 1.00 95.81 85 ASP A C 1
ATOM 679 O O . ASP A 1 85 ? -4.843 1.964 17.527 1.00 95.81 85 ASP A O 1
ATOM 683 N N . TRP A 1 86 ? -6.309 1.365 15.938 1.00 96.12 86 TRP A N 1
ATOM 684 C CA . TRP A 1 86 ? -7.209 0.634 16.826 1.00 96.12 86 TRP A CA 1
ATOM 685 C C . TRP A 1 86 ? -6.478 -0.432 17.660 1.00 96.12 86 TRP A C 1
ATOM 687 O O . TRP A 1 86 ? -6.736 -0.547 18.856 1.00 96.12 86 TRP A O 1
ATOM 697 N N . LEU A 1 87 ? -5.516 -1.151 17.063 1.00 97.06 87 LEU A N 1
ATOM 698 C CA . LEU A 1 87 ? -4.694 -2.165 17.743 1.00 97.06 87 LEU A CA 1
ATOM 699 C C . LEU A 1 87 ? -3.709 -1.608 18.786 1.00 97.06 87 LEU A C 1
ATOM 701 O O . LEU A 1 87 ? -3.165 -2.389 19.565 1.00 97.06 87 LEU A O 1
ATOM 705 N N . LYS A 1 88 ? -3.432 -0.297 18.805 1.00 95.50 88 LYS A N 1
ATOM 706 C CA . LYS A 1 88 ? -2.601 0.308 19.863 1.00 95.50 88 LYS A CA 1
ATOM 707 C C . LYS A 1 88 ? -3.358 0.370 21.184 1.00 95.50 88 LYS A C 1
ATOM 709 O O . LYS A 1 88 ? -2.774 0.107 22.231 1.00 95.50 88 LYS A O 1
ATOM 714 N N . ASP A 1 89 ? -4.647 0.681 21.098 1.00 95.50 89 ASP A N 1
ATOM 715 C CA . ASP A 1 89 ? -5.496 0.944 22.259 1.00 95.50 89 ASP A CA 1
ATOM 716 C C . ASP A 1 89 ? -6.361 -0.267 22.641 1.00 95.50 89 ASP A C 1
ATOM 718 O O . ASP A 1 89 ? -6.829 -0.368 23.775 1.00 95.50 89 ASP A O 1
ATOM 722 N N . HIS A 1 90 ? -6.555 -1.215 21.719 1.00 95.19 90 HIS A N 1
ATOM 723 C CA . HIS A 1 90 ? -7.433 -2.366 21.905 1.00 95.19 90 HIS A CA 1
ATOM 724 C C . HIS A 1 90 ? -6.709 -3.675 21.616 1.00 95.19 90 HIS A C 1
ATOM 726 O O . HIS A 1 90 ? -5.946 -3.801 20.656 1.00 95.19 90 HIS A O 1
ATOM 732 N N . LYS A 1 91 ? -7.007 -4.694 22.426 1.00 91.31 91 LYS A N 1
ATOM 733 C CA . LYS A 1 91 ? -6.595 -6.068 22.144 1.00 91.31 91 LYS A CA 1
ATOM 734 C C . LYS A 1 91 ? -7.734 -6.788 21.422 1.00 91.31 91 LYS A C 1
ATOM 736 O O . LYS A 1 91 ? -8.849 -6.784 21.944 1.00 91.31 91 LYS A O 1
ATOM 741 N N . PRO A 1 92 ? -7.484 -7.391 20.247 1.00 87.12 92 PRO A N 1
ATOM 742 C CA . PRO A 1 92 ? -8.455 -8.295 19.650 1.00 87.12 92 PRO A CA 1
ATOM 743 C C . PRO A 1 92 ? -8.658 -9.491 20.593 1.00 87.12 92 PRO A C 1
ATOM 745 O O . PRO A 1 92 ? -7.697 -9.939 21.223 1.00 87.12 92 PRO A O 1
ATOM 748 N N . ALA A 1 93 ? -9.911 -9.925 20.731 1.00 79.19 93 ALA A N 1
ATOM 749 C CA . ALA A 1 93 ? -10.306 -11.047 21.583 1.00 79.19 93 ALA A CA 1
ATOM 750 C C . ALA A 1 93 ? -9.765 -12.390 21.073 1.00 79.19 93 ALA A C 1
ATOM 752 O O . ALA A 1 93 ? -9.615 -12.534 19.836 1.00 79.19 93 ALA A O 1
#

pLDDT: mean 85.35, std 11.32, range [43.06, 97.94]

Foldseek 3Di:
DDDDDDPPDDPVRVVPDDDDPCDPVNVVPDDPCCVVPVVDDPPDDPPPPDDPDDDDDDDDDPVVVVVLCVVPPCSVVVVVVVVVVCVVVDDDD

Radius of gyration: 25.55 Å; chains: 1; bounding box: 54×38×60 Å

Sequence (93 aa):
MKRRKPENISQEDWDSVESPPLTESFLTGMKPVSKTHPDMPPRVRGPQKDPRKTPVSIRIDAAIIEAFRATGRGWQSRVNEVLRDWLKDHKPA

Secondary structure (DSSP, 8-state):
---PPPTTS-HHHHHH-------HHHHHH---HHHH-TTSPP-PPPP--SPPPPP------HHHHHHHHHT-TTHHHHHHHHHHHHHHH----